Protein 6MJC (pdb70)

B-factor: mean 72.5, std 34.28, range [33.75, 248.33]

Foldseek 3Di:
DDPQVVVVVVVCPDPQKHWDDWDADQFAIKTWIWGADPQAIWIWMWGFGKDVIDTKIKIGTDPVPDDPVRVVSLPVQADPCNNHIDIGHPVCPVVVVVRVHRSSVD/DDDDDPVRVVVVVVCVVPDDDDDDDDDD

Nearest PDB structures (foldseek):
  6mjc-assembly1_A  TM=1.010E+00  e=1.225E-18  Nakaseomyces glabratus
  6mjb-assembly1_B  TM=8.498E-01  e=2.432E-15  Nakaseomyces glabratus
  6mj8-assembly1_B  TM=8.617E-01  e=5.942E-15  Nakaseomyces glabratus
  6dei-assembly1_A  TM=8.729E-01  e=1.581E-12  Saccharomyces cerevisiae S288C
  3n4s-assembly2_D  TM=8.131E-01  e=5.880E-10  Saccharomyces cerevisiae

Secondary structure (DSSP, 8-state):
--HHHHHHHHHTTSTTEEEEEEEE-SSEEEEEEEE--SS--EEEEEEEEE----EEEEEEE--TTS-HHHHHHHHHHS-GGGGS-EEE-GGGHHHHHHHHHHHHH-/--PPPHHHHHHHHHHHHHPEE-------

GO terms:
  GO:0005515 protein binding (F, IPI)

Sequence (134 aa):
AETIEIIKDLFEHLCGVRVHRTYEDDTGLWFDTSQGSKNGIMDYKLGFVKSEVDTEVIYVPLLKQRTAEELQELQKKLPDYLFETLSFPLRSLNQFYIKMSKSLNKSNAPTLGERLDSLHEIKSARRMDHFNDD

Radius of gyration: 14.35 Å; Cα contacts (8 Å, |Δi|>4): 220; chains: 2; bounding box: 41×36×41 Å

Solvent-accessible surface area: 7788 Å² total; per-residue (Å²): 118,58,89,29,66,91,44,27,58,124,5,56,146,64,110,42,13,94,39,117,85,17,4,74,24,150,19,12,6,0,1,38,0,8,3,12,61,110,95,11,70,0,11,0,11,0,0,0,7,43,108,154,111,111,71,41,0,0,0,14,18,37,52,207,100,45,79,78,126,73,47,115,81,4,101,155,29,8,36,125,38,1,37,62,26,0,6,0,12,41,164,0,18,97,54,0,33,69,38,0,34,145,4,2,87,168,92,66,87,42,75,145,35,26,132,121,64,0,106,114,14,54,171,57,25,110,132,30,66,97,5,114,122,158

CATH classification: 3.90.1150.80

Organism: Candida glabrata (strain ATCC 2001 / BCRC 20586 / JCM 3761 / NBRC 0622 / NRRL Y-65 / CBS 138) (NCBI:txid284593)

Structure (mmCIF, N/CA/C/O backbone):
data_6MJC
#
_entry.id   6MJC
#
_cell.length_a   105.057
_cell.length_b   105.057
_cell.length_c   125.121
_cell.angle_alpha   90.00
_cell.angle_beta   90.00
_cell.angle_gamma   120.00
#
_symmetry.space_group_name_H-M   'H 3 2'
#
loop_
_entity.id
_entity.type
_entity.pdbx_description
1 polymer 'Monopolin complex subunit CSM1'
2 polymer 'Kinetochore-associated protein DSN1'
3 water water
#
loop_
_atom_site.group_PDB
_atom_site.id
_atom_site.type_symbol
_atom_site.label_atom_id
_atom_site.label_alt_id
_atom_site.label_comp_id
_atom_site.label_asym_id
_atom_site.label_entity_id
_atom_site.label_seq_id
_atom_site.pdbx_PDB_ins_code
_atom_site.Cartn_x
_atom_site.Cartn_y
_atom_site.Cartn_z
_atom_site.occupancy
_atom_site.B_iso_or_equiv
_atom_site.auth_seq_id
_atom_site.auth_comp_id
_atom_site.auth_asym_id
_atom_site.auth_atom_id
_atom_site.pdbx_PDB_model_num
ATOM 1 N N . ALA A 1 3 ? -34.418 48.011 8.395 1.00 87.14 68 ALA A N 1
ATOM 2 C CA . ALA A 1 3 ? -34.838 49.359 8.777 1.00 121.36 68 ALA A CA 1
ATOM 3 C C . ALA A 1 3 ? -34.164 50.430 7.913 1.00 129.97 68 ALA A C 1
ATOM 4 O O . ALA A 1 3 ? -34.635 50.725 6.812 1.00 113.64 68 ALA A O 1
ATOM 10 N N . GLU A 1 4 ? -33.076 51.021 8.412 1.00 144.53 69 GLU A N 1
ATOM 11 C CA . GLU A 1 4 ? -32.310 51.966 7.611 1.00 123.36 69 GLU A CA 1
ATOM 12 C C . GLU A 1 4 ? -31.664 51.245 6.433 1.00 131.94 69 GLU A C 1
ATOM 13 O O . GLU A 1 4 ? -31.284 50.074 6.525 1.00 156.39 69 GLU A O 1
ATOM 17 N N . THR A 1 5 ? -31.561 51.950 5.306 1.00 80.90 70 THR A N 1
ATOM 18 C CA . THR A 1 5 ? -30.749 51.451 4.200 1.00 79.05 70 THR A CA 1
ATOM 19 C C . THR A 1 5 ? -29.397 50.932 4.698 1.00 77.88 70 THR A C 1
ATOM 20 O O . THR A 1 5 ? -28.907 49.880 4.263 1.00 73.86 70 THR A O 1
ATOM 31 N N . ILE A 1 6 ? -28.775 51.675 5.607 1.00 72.86 71 ILE A N 1
ATOM 32 C CA . ILE A 1 6 ? -27.472 51.286 6.117 1.00 63.53 71 ILE A CA 1
ATOM 33 C C . ILE A 1 6 ? -27.538 49.887 6.716 1.00 69.61 71 ILE A C 1
ATOM 34 O O . ILE A 1 6 ? -26.635 49.064 6.511 1.00 63.51 71 ILE A O 1
ATOM 50 N N . GLU A 1 7 ? -28.562 49.628 7.529 1.00 85.44 72 GLU A N 1
ATOM 51 C CA . GLU A 1 7 ? -28.710 48.314 8.137 1.00 95.28 72 GLU A CA 1
ATOM 52 C C . GLU A 1 7 ? -28.792 47.243 7.059 1.00 80.65 72 GLU A C 1
ATOM 53 O O . GLU A 1 7 ? -28.120 46.210 7.131 1.00 66.23 72 GLU A O 1
ATOM 65 N N . ILE A 1 8 ? -29.598 47.497 6.029 1.00 67.04 73 ILE A N 1
ATOM 66 C CA . ILE A 1 8 ? -29.729 46.560 4.920 1.00 61.04 73 ILE A CA 1
ATOM 67 C C . ILE A 1 8 ? -28.374 46.286 4.279 1.00 60.15 73 ILE A C 1
ATOM 68 O O . ILE A 1 8 ? -28.015 45.131 4.020 1.00 60.01 73 ILE A O 1
ATOM 84 N N . ILE A 1 9 ? -27.596 47.344 4.015 1.00 56.84 74 ILE A N 1
ATOM 85 C CA . ILE A 1 9 ? -26.295 47.165 3.368 1.00 55.29 74 ILE A CA 1
ATOM 86 C C . ILE A 1 9 ? -25.367 46.344 4.248 1.00 64.24 74 ILE A C 1
ATOM 87 O O . ILE A 1 9 ? -24.658 45.453 3.761 1.00 60.87 74 ILE A O 1
ATOM 103 N N . LYS A 1 10 ? -25.303 46.676 5.539 1.00 61.29 75 LYS A N 1
ATOM 104 C CA . LYS A 1 10 ? -24.487 45.913 6.479 1.00 74.46 75 LYS A CA 1
ATOM 105 C C . LYS A 1 10 ? -24.857 44.434 6.456 1.00 79.45 75 LYS A C 1
ATOM 106 O O . LYS A 1 10 ? -23.981 43.563 6.360 1.00 69.64 75 LYS A O 1
ATOM 125 N N . ASP A 1 11 ? -26.152 44.139 6.594 1.00 62.67 76 ASP A N 1
ATOM 126 C CA . ASP A 1 11 ? -26.612 42.750 6.669 1.00 68.39 76 ASP A CA 1
ATOM 127 C C . ASP A 1 11 ? -26.166 41.951 5.451 1.00 64.99 76 ASP A C 1
ATOM 128 O O . ASP A 1 11 ? -25.840 40.763 5.549 1.00 87.79 76 ASP A O 1
ATOM 137 N N . LEU A 1 12 ? -26.218 42.562 4.278 1.00 62.52 77 LEU A N 1
ATOM 138 C CA . LEU A 1 12 ? -25.729 41.873 3.102 1.00 83.23 77 LEU A CA 1
ATOM 139 C C . LEU A 1 12 ? -24.207 41.805 3.108 1.00 89.18 77 LEU A C 1
ATOM 140 O O . LEU A 1 12 ? -23.635 40.780 2.734 1.00 64.62 77 LEU A O 1
ATOM 156 N N . PHE A 1 13 ? -23.528 42.861 3.576 1.00 88.00 78 PHE A N 1
ATOM 157 C CA . PHE A 1 13 ? -22.065 42.852 3.554 1.00 73.47 78 PHE A CA 1
ATOM 158 C C . PHE A 1 13 ? -21.503 41.694 4.377 1.00 53.19 78 PHE A C 1
ATOM 159 O O . PHE A 1 13 ? -20.536 41.032 3.957 1.00 57.03 78 PHE A O 1
ATOM 176 N N . GLU A 1 14 ? -22.154 41.374 5.505 1.00 53.55 79 GLU A N 1
ATOM 177 C CA . GLU A 1 14 ? -21.670 40.333 6.400 1.00 58.00 79 GLU A CA 1
ATOM 178 C C . GLU A 1 14 ? -21.741 38.951 5.791 1.00 65.04 79 GLU A C 1
ATOM 179 O O . GLU A 1 14 ? -21.113 38.032 6.320 1.00 68.56 79 GLU A O 1
ATOM 191 N N . HIS A 1 15 ? -22.539 38.755 4.737 1.00 56.96 80 HIS A N 1
ATOM 192 C CA . HIS A 1 15 ? -22.671 37.446 4.126 1.00 54.18 80 HIS A CA 1
ATOM 193 C C . HIS A 1 15 ? -21.887 37.338 2.821 1.00 55.13 80 HIS A C 1
ATOM 194 O O . HIS A 1 15 ? -22.090 36.377 2.066 1.00 56.94 80 HIS A O 1
ATOM 208 N N . LEU A 1 16 ? -21.048 38.324 2.503 1.00 57.38 81 LEU A N 1
ATOM 209 C CA . LEU A 1 16 ? -20.242 38.259 1.290 1.00 78.31 81 LEU A CA 1
ATOM 210 C C . LEU A 1 16 ? -19.207 37.147 1.395 1.00 69.22 81 LEU A C 1
ATOM 211 O O . LEU A 1 16 ? -18.776 36.782 2.485 1.00 60.20 81 LEU A O 1
ATOM 227 N N . CYS A 1 17 ? -18.816 36.599 0.245 1.00 63.43 82 CYS A N 1
ATOM 228 C CA . CYS A 1 17 ? -17.843 35.511 0.229 1.00 66.25 82 CYS A CA 1
ATOM 229 C C . CYS A 1 17 ? -16.549 36.000 0.861 1.00 57.74 82 CYS A C 1
ATOM 230 O O . CYS A 1 17 ? -16.057 37.080 0.530 1.00 54.29 82 CYS A O 1
ATOM 238 N N . GLY A 1 18 ? -16.022 35.237 1.810 1.00 58.00 83 GLY A N 1
ATOM 239 C CA . GLY A 1 18 ? -14.718 35.568 2.343 1.00 49.79 83 GLY A CA 1
ATOM 240 C C . GLY A 1 18 ? -14.709 36.603 3.438 1.00 53.02 83 GLY A C 1
ATOM 241 O O . GLY A 1 18 ? -13.628 37.027 3.867 1.00 51.95 83 GLY A O 1
ATOM 245 N N . VAL A 1 19 ? -15.877 37.030 3.907 1.00 58.76 84 VAL A N 1
ATOM 246 C CA . VAL A 1 19 ? -16.016 38.117 4.867 1.00 51.76 84 VAL A CA 1
ATOM 247 C C . VAL A 1 19 ? -16.509 37.545 6.190 1.00 51.41 84 VAL A C 1
ATOM 248 O O . VAL A 1 19 ? -17.475 36.783 6.225 1.00 57.77 84 VAL A O 1
ATOM 261 N N . ARG A 1 20 ? -15.847 37.914 7.278 1.00 47.26 85 ARG A N 1
ATOM 262 C CA . ARG A 1 20 ? -16.253 37.430 8.592 1.00 56.13 85 ARG A CA 1
ATOM 263 C C . ARG A 1 20 ? -16.399 38.636 9.501 1.00 54.65 85 ARG A C 1
ATOM 264 O O . ARG A 1 20 ? -15.410 39.312 9.807 1.00 52.74 85 ARG A O 1
ATOM 285 N N . VAL A 1 21 ? -17.616 38.913 9.953 1.00 51.05 86 VAL A N 1
ATOM 286 C CA . VAL A 1 21 ? -17.851 40.099 10.786 1.00 57.57 86 VAL A CA 1
ATOM 287 C C . VAL A 1 21 ? -17.870 39.696 12.248 1.00 59.59 86 VAL A C 1
ATOM 288 O O . VAL A 1 21 ? -18.578 38.776 12.625 1.00 56.64 86 VAL A O 1
ATOM 301 N N . HIS A 1 22 ? -17.136 40.416 13.087 1.00 53.46 87 HIS A N 1
ATOM 302 C CA . HIS A 1 22 ? -16.855 39.943 14.440 1.00 66.66 87 HIS A CA 1
ATOM 303 C C . HIS A 1 22 ? -17.647 40.715 15.489 1.00 79.15 87 HIS A C 1
ATOM 304 O O . HIS A 1 22 ? -18.437 40.139 16.238 1.00 121.12 87 HIS A O 1
ATOM 318 N N . ARG A 1 23 ? -17.400 42.004 15.583 1.00 67.72 88 ARG A N 1
ATOM 319 C CA . ARG A 1 23 ? -18.014 42.902 16.540 1.00 56.41 88 ARG A CA 1
ATOM 320 C C . ARG A 1 23 ? -18.768 43.931 15.720 1.00 66.93 88 ARG A C 1
ATOM 321 O O . ARG A 1 23 ? -18.275 44.369 14.671 1.00 68.86 88 ARG A O 1
ATOM 342 N N . THR A 1 24 ? -19.957 44.300 16.189 1.00 55.59 89 THR A N 1
ATOM 343 C CA . THR A 1 24 ? -20.774 45.331 15.572 1.00 45.41 89 THR A CA 1
ATOM 344 C C . THR A 1 24 ? -21.275 46.293 16.648 1.00 54.13 89 THR A C 1
ATOM 345 O O . THR A 1 24 ? -21.689 45.856 17.721 1.00 56.00 89 THR A O 1
ATOM 356 N N . TYR A 1 25 ? -21.275 47.590 16.353 1.00 48.06 90 TYR A N 1
ATOM 357 C CA . TYR A 1 25 ? -21.923 48.557 17.232 1.00 51.94 90 TYR A CA 1
ATOM 358 C C . TYR A 1 25 ? -22.561 49.673 16.425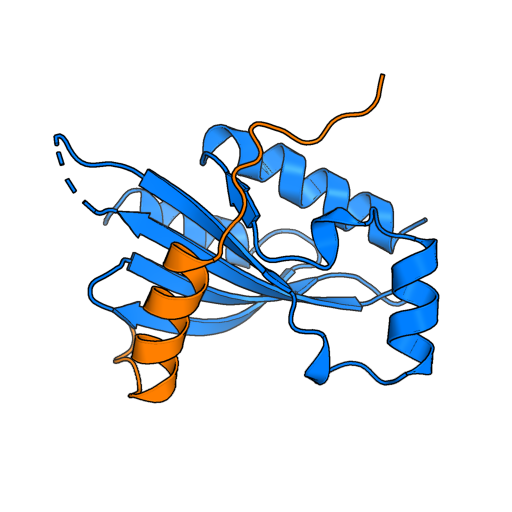 1.00 48.53 90 TYR A C 1
ATOM 359 O O . TYR A 1 25 ? -22.120 49.991 15.319 1.00 50.57 90 TYR A O 1
ATOM 377 N N . GLU A 1 26 ? -23.546 50.323 17.027 1.00 50.38 91 GLU A N 1
ATOM 378 C CA 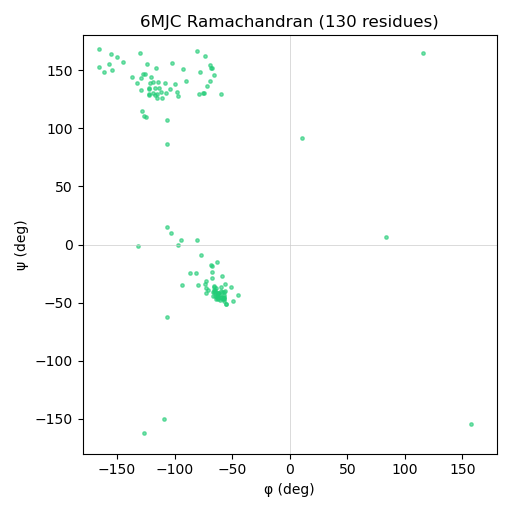. GLU A 1 26 ? -24.125 51.546 16.483 1.00 55.31 91 GLU A CA 1
ATOM 379 C C . GLU A 1 26 ? -23.999 52.661 17.506 1.00 62.05 91 GLU A C 1
ATOM 380 O O . GLU A 1 26 ? -24.403 52.501 18.654 1.00 63.09 91 GLU A O 1
ATOM 392 N N . ASP A 1 27 ? -23.456 53.816 17.090 1.00 63.96 92 ASP A N 1
ATOM 393 C CA . ASP A 1 27 ? -23.346 54.968 17.976 1.00 57.26 92 ASP A CA 1
ATOM 394 C C . ASP A 1 27 ? -23.994 56.146 17.243 1.00 62.00 92 ASP A C 1
ATOM 395 O O . ASP A 1 27 ? -24.782 56.007 16.291 1.00 56.47 92 ASP A O 1
ATOM 404 N 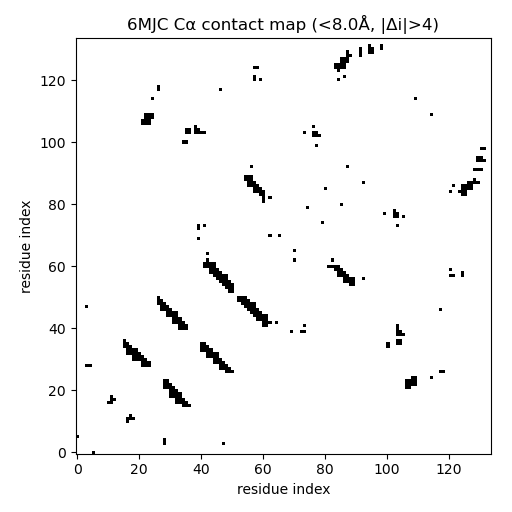N . ASP A 1 28 ? -23.690 57.360 17.696 1.00 70.80 93 ASP A N 1
ATOM 405 C CA . ASP A 1 28 ? -24.309 58.544 17.104 1.00 81.90 93 ASP A CA 1
ATOM 406 C C . ASP A 1 28 ? -23.873 58.738 15.655 1.00 63.73 93 ASP A C 1
ATOM 407 O O . ASP A 1 28 ? -24.672 59.160 14.807 1.00 69.14 93 ASP A O 1
ATOM 416 N N . THR A 1 29 ? -22.620 58.420 15.349 1.00 61.81 94 THR A N 1
ATOM 417 C CA . THR A 1 29 ? -22.086 58.659 14.015 1.00 56.43 94 THR A CA 1
ATOM 418 C C . THR A 1 29 ? -22.651 57.677 12.983 1.00 58.13 94 THR A C 1
ATOM 419 O O . THR A 1 29 ? -22.757 58.021 11.805 1.00 64.80 94 THR A O 1
ATOM 430 N N . GLY A 1 30 ? -22.965 56.447 13.378 1.00 57.81 95 GLY A N 1
ATOM 431 C CA . GLY A 1 30 ? -23.485 55.483 12.423 1.00 59.09 95 GLY A CA 1
ATOM 432 C C . GLY A 1 30 ? -23.264 54.053 12.894 1.00 56.05 95 GLY A C 1
ATOM 433 O O . GLY A 1 30 ? -23.175 53.787 14.085 1.00 55.14 95 GLY A O 1
ATOM 437 N N . LEU A 1 31 ? -23.199 53.149 11.930 1.00 47.13 96 LEU A N 1
ATOM 438 C CA . LEU A 1 31 ? -23.148 51.715 12.167 1.00 41.70 96 LEU A CA 1
ATOM 439 C C . LEU A 1 31 ? -21.777 51.223 11.772 1.00 50.68 96 LEU A C 1
ATOM 440 O O . LEU A 1 31 ? -21.317 51.519 10.664 1.00 45.78 96 LEU A O 1
ATOM 456 N N . TRP A 1 32 ? -21.101 50.535 12.703 1.00 49.99 97 TRP A N 1
ATOM 457 C CA . TRP A 1 32 ? -19.708 50.165 12.564 1.00 42.38 97 TRP A CA 1
ATOM 458 C C . TRP A 1 32 ? -19.544 48.681 12.785 1.00 43.96 97 TRP A C 1
ATOM 459 O O . TRP A 1 32 ? -20.235 48.090 13.617 1.00 49.14 97 TRP A O 1
ATOM 480 N N . PHE A 1 33 ? -18.589 48.071 12.067 1.00 40.87 98 PHE A N 1
ATOM 481 C CA . PHE A 1 33 ? -18.297 46.681 12.388 1.00 40.75 98 PHE A CA 1
ATOM 482 C C . PHE A 1 33 ? -16.886 46.274 12.018 1.00 45.65 98 PHE A C 1
ATOM 483 O O . PHE A 1 33 ? -16.296 46.807 11.083 1.00 46.62 98 PHE A O 1
ATOM 500 N N . ASP A 1 34 ? -16.355 45.324 12.782 1.00 42.07 99 ASP A N 1
ATOM 501 C CA . ASP A 1 34 ? -15.010 44.809 12.564 1.00 42.09 99 ASP A CA 1
ATOM 502 C C . ASP A 1 34 ? -15.134 43.637 11.606 1.00 43.64 99 ASP A C 1
ATOM 503 O O . ASP A 1 34 ? -16.065 42.837 11.723 1.00 49.79 99 ASP A O 1
ATOM 512 N N . THR A 1 35 ? -14.190 43.522 10.681 1.00 47.56 100 THR A N 1
ATOM 513 C CA . THR A 1 35 ? -14.270 42.541 9.611 1.00 49.74 100 THR A CA 1
ATOM 514 C C . THR A 1 35 ? -12.901 41.905 9.445 1.00 48.26 100 THR A C 1
ATOM 515 O O . THR A 1 35 ? -11.868 42.569 9.606 1.00 46.00 100 THR A O 1
ATOM 526 N N . SER A 1 36 ? -12.914 40.625 9.127 1.00 46.82 101 SER A N 1
ATOM 527 C CA . SER A 1 36 ? -11.775 39.869 8.646 1.00 49.25 101 SER A CA 1
ATOM 528 C C . SER A 1 36 ? -12.116 39.405 7.242 1.00 52.71 101 SER A C 1
ATOM 529 O O . SER A 1 36 ? -13.201 38.855 7.011 1.00 56.40 101 SER A O 1
ATOM 537 N N . GLN A 1 37 ? -11.226 39.656 6.301 1.00 57.25 102 GLN A N 1
ATOM 538 C CA . GLN A 1 37 ? -11.451 39.244 4.925 1.00 55.12 102 GLN A CA 1
ATOM 539 C C . GLN A 1 37 ? -10.239 38.486 4.420 1.00 63.66 102 GLN A C 1
ATOM 540 O O . GLN A 1 37 ? -9.104 38.805 4.792 1.00 52.69 102 GLN A O 1
ATOM 554 N N . GLY A 1 38 ? -10.477 37.466 3.605 1.00 67.02 103 GLY A N 1
ATOM 555 C CA . GLY A 1 38 ? -9.409 36.757 2.928 1.00 88.03 103 GLY A CA 1
ATOM 556 C C . GLY A 1 38 ? -9.318 35.310 3.371 1.00 95.24 103 GLY A C 1
ATOM 557 O O . GLY A 1 38 ? -9.879 34.895 4.381 1.00 74.66 103 GLY A O 1
ATOM 561 N N . SER A 1 39 ? -8.579 34.544 2.572 1.00 134.99 104 SER A N 1
ATOM 562 C CA . SER A 1 39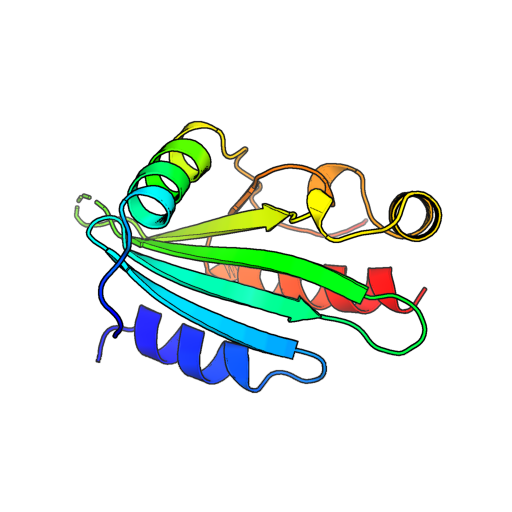 ? -8.511 33.110 2.687 1.00 155.24 104 SER A CA 1
ATOM 563 C C . SER A 1 39 ? -7.134 32.711 3.226 1.00 133.20 104 SER A C 1
ATOM 564 O O . SER A 1 39 ? -6.504 33.492 3.974 1.00 92.24 104 SER A O 1
ATOM 572 N N . LYS A 1 40 ? -6.666 31.525 2.839 1.00 131.98 105 LYS A N 1
ATOM 573 C CA . LYS A 1 40 ? -5.343 31.085 3.243 1.00 127.74 105 LYS A CA 1
ATOM 574 C C . LYS A 1 40 ? -4.279 32.059 2.762 1.00 153.13 105 LYS A C 1
ATOM 575 O O . LYS A 1 40 ? -3.331 32.358 3.496 1.00 171.89 105 LYS A O 1
ATOM 579 N N . ASN A 1 41 ? -4.418 32.567 1.531 1.00 148.20 106 ASN A N 1
ATOM 580 C CA . ASN A 1 41 ? -3.355 33.370 0.926 1.00 130.19 106 ASN A CA 1
ATOM 581 C C . ASN A 1 41 ? -2.982 34.552 1.812 1.00 126.96 106 ASN A C 1
ATOM 582 O O . ASN A 1 41 ? -1.802 34.767 2.116 1.00 126.32 106 ASN A O 1
ATOM 593 N N . GLY A 1 42 ? -3.972 35.330 2.232 1.00 106.60 107 GLY A N 1
ATOM 594 C CA . GLY A 1 42 ? -3.720 36.456 3.111 1.00 89.14 107 GLY A CA 1
ATOM 595 C C . GLY A 1 42 ? -4.990 36.888 3.788 1.00 66.50 107 GLY A C 1
ATOM 596 O O . GLY A 1 42 ? -6.089 36.739 3.242 1.00 70.57 107 GLY A O 1
ATOM 600 N N . ILE A 1 43 ? -4.855 37.392 5.007 1.00 72.81 108 ILE A N 1
ATOM 601 C CA . ILE A 1 43 ? -5.988 37.895 5.766 1.00 71.70 108 ILE A CA 1
ATOM 602 C C . ILE A 1 43 ? -5.727 39.344 6.136 1.00 53.51 108 ILE A C 1
ATOM 603 O O . ILE A 1 43 ? -4.651 39.679 6.652 1.00 56.88 108 ILE A O 1
ATOM 619 N N . MET A 1 44 ? -6.744 40.175 5.955 1.00 50.62 109 MET A N 1
ATOM 620 C CA . MET A 1 44 ? -6.740 41.562 6.368 1.00 45.07 109 MET A CA 1
ATOM 621 C C . MET A 1 44 ? -7.908 41.810 7.310 1.00 48.36 109 MET A C 1
ATOM 622 O O . MET A 1 44 ? -9.043 41.396 7.027 1.00 47.95 109 MET A O 1
ATOM 636 N N . ASP A 1 45 ? -7.606 42.420 8.450 1.00 43.33 110 ASP A N 1
ATOM 637 C CA . ASP A 1 45 ? -8.626 42.877 9.367 1.00 39.51 110 ASP A CA 1
ATOM 638 C C . ASP A 1 45 ? -8.840 44.369 9.170 1.00 41.31 110 ASP A C 1
ATOM 639 O O . ASP A 1 45 ? -7.888 45.152 9.002 1.00 42.00 110 ASP A O 1
ATOM 648 N N . TYR A 1 46 ? -10.099 44.765 9.188 1.00 37.17 111 TYR A N 1
ATOM 649 C CA . TYR A 1 46 ? -10.445 46.177 9.062 1.00 39.81 111 TYR A CA 1
ATOM 650 C C . TYR A 1 46 ? -11.800 46.421 9.697 1.00 39.02 111 TYR A C 1
ATOM 651 O O . TYR A 1 46 ? -12.596 45.502 9.911 1.00 44.20 111 TYR A O 1
ATOM 669 N N . LYS A 1 47 ? -12.072 47.686 9.949 1.00 35.79 112 LYS A N 1
ATOM 670 C CA . LYS A 1 47 ? -13.357 48.150 10.458 1.00 38.25 112 LYS A CA 1
ATOM 671 C C . LYS A 1 47 ? -13.999 49.003 9.378 1.00 41.66 112 LYS A C 1
ATOM 672 O O . LYS A 1 47 ? -13.307 49.791 8.738 1.00 38.38 112 LYS A O 1
ATOM 691 N N . LEU A 1 48 ? -15.295 48.794 9.120 1.00 39.15 113 LEU A N 1
ATOM 692 C CA . LEU A 1 48 ? -16.083 49.654 8.244 1.00 34.89 113 LEU A CA 1
ATOM 693 C C . LEU A 1 48 ? -17.049 50.464 9.093 1.00 39.79 113 LEU A C 1
ATOM 694 O O . LEU A 1 48 ? -17.700 49.932 10.003 1.00 44.86 113 LEU A O 1
ATOM 710 N N . GLY A 1 49 ? -17.192 51.722 8.745 1.00 37.63 114 GLY A N 1
ATOM 711 C CA . GLY A 1 49 ? -18.229 52.555 9.301 1.00 41.39 114 GLY A CA 1
ATOM 712 C C . GLY A 1 49 ? -19.175 53.066 8.241 1.00 48.71 114 GLY A C 1
ATOM 713 O O . GLY A 1 49 ? -18.736 53.578 7.212 1.00 44.51 114 GLY A O 1
ATOM 717 N N . PHE A 1 50 ? -20.463 52.909 8.475 1.00 46.45 115 PHE A N 1
ATOM 718 C CA . PHE A 1 50 ? -21.502 53.462 7.619 1.00 44.87 115 PHE A CA 1
ATOM 719 C C . PHE A 1 50 ? -22.097 54.640 8.386 1.00 51.77 115 PHE A C 1
ATOM 720 O O . PHE A 1 50 ? -22.896 54.451 9.309 1.00 52.32 115 PHE A O 1
ATOM 737 N N . VAL A 1 51 ? -21.786 55.844 7.935 1.00 48.42 116 VAL A N 1
ATOM 738 C CA . VAL A 1 51 ? -21.970 57.058 8.707 1.00 57.39 116 VAL A CA 1
ATOM 739 C C . VAL A 1 51 ? -23.006 57.919 8.019 1.00 66.86 116 VAL A C 1
ATOM 740 O O . VAL A 1 51 ? -22.910 58.184 6.813 1.00 68.73 116 VAL A O 1
ATOM 753 N N . LYS A 1 52 ? -23.996 58.357 8.794 1.00 72.97 117 LYS A N 1
ATOM 754 C CA . LYS A 1 52 ? -24.929 59.402 8.408 1.00 82.40 117 LYS A CA 1
ATOM 755 C C . LYS A 1 52 ? -24.759 60.569 9.371 1.00 90.71 117 LYS A C 1
ATOM 756 O O . LYS A 1 52 ? -24.658 60.371 10.586 1.00 69.34 117 LYS A O 1
ATOM 760 N N . SER A 1 53 ? -24.698 61.776 8.833 1.00 113.57 118 SER A N 1
ATOM 761 C CA . SER A 1 53 ? -24.565 62.957 9.673 1.00 104.98 118 SER A CA 1
ATOM 762 C C . SER A 1 53 ? -25.581 64.011 9.259 1.00 114.90 118 SER A C 1
ATOM 763 O O . SER A 1 53 ? -26.469 64.358 10.032 1.00 107.40 118 SER A O 1
ATOM 767 N N . GLU A 1 60 ? -31.557 67.010 4.813 1.00 84.89 125 GLU A N 1
ATOM 768 C CA . GLU A 1 60 ? -30.189 67.112 4.315 1.00 94.65 125 GLU A CA 1
ATOM 769 C C . GLU A 1 60 ? -29.234 66.271 5.160 1.00 105.50 125 GLU A C 1
ATOM 770 O O . GLU A 1 60 ? -28.691 66.747 6.149 1.00 91.97 125 GLU A O 1
ATOM 773 N N . VAL A 1 61 ? -29.037 65.018 4.746 1.00 140.55 126 VAL A N 1
ATOM 774 C CA . VAL A 1 61 ? -28.217 64.048 5.465 1.00 139.58 126 VAL A CA 1
ATOM 775 C C . VAL A 1 61 ? -27.174 63.490 4.508 1.00 136.09 126 VAL A C 1
ATOM 776 O O . VAL A 1 61 ? -27.428 63.322 3.310 1.00 141.45 126 VAL A O 1
ATOM 789 N N . ASP A 1 62 ? -25.997 63.183 5.045 1.00 119.21 127 ASP A N 1
ATOM 790 C CA . ASP A 1 62 ? -24.904 62.645 4.248 1.00 113.11 127 ASP A CA 1
ATOM 791 C C . ASP A 1 62 ? -24.566 61.223 4.660 1.00 101.28 127 ASP A C 1
ATOM 792 O O . ASP A 1 62 ? -24.516 60.917 5.861 1.00 71.73 127 ASP A O 1
ATOM 801 N N . THR A 1 63 ? -24.281 60.377 3.659 1.00 121.93 128 THR A N 1
ATOM 802 C CA . THR A 1 63 ? -23.865 58.995 3.887 1.00 116.13 128 THR A CA 1
ATOM 803 C C . THR A 1 63 ? -22.504 58.702 3.260 1.00 103.99 128 THR A C 1
ATOM 804 O O . THR A 1 63 ? -22.277 58.998 2.082 1.00 108.77 128 THR A O 1
ATOM 815 N N . GLU A 1 64 ? -21.632 58.050 4.024 1.00 67.79 129 GLU A N 1
ATOM 816 C CA . GLU A 1 64 ? -20.308 57.684 3.540 1.00 48.23 129 GLU A CA 1
ATOM 817 C C . GLU A 1 64 ? -19.842 56.404 4.224 1.00 43.94 129 GLU A C 1
ATOM 818 O O . GLU A 1 64 ? -20.346 56.020 5.286 1.00 49.03 129 GLU A O 1
ATOM 830 N N . VAL A 1 65 ? -18.859 55.749 3.615 1.00 42.45 130 VAL A N 1
ATOM 831 C CA . VAL A 1 65 ? -18.200 54.612 4.243 1.00 38.69 130 VAL A CA 1
ATOM 832 C C . VAL A 1 65 ? -16.827 55.028 4.762 1.00 39.75 130 VAL A C 1
ATOM 833 O O . VAL A 1 65 ? -16.034 55.671 4.060 1.00 40.79 130 VAL A O 1
ATOM 846 N N . ILE A 1 66 ? -16.533 54.632 5.988 1.00 39.17 131 ILE A N 1
ATOM 847 C CA . ILE A 1 66 ? -15.209 54.821 6.592 1.00 38.69 131 ILE A CA 1
ATOM 848 C C . ILE A 1 66 ? -14.533 53.448 6.658 1.00 38.31 131 ILE A C 1
ATOM 849 O O . ILE A 1 66 ? -15.077 52.515 7.246 1.00 41.29 131 ILE A O 1
ATOM 865 N N . TYR A 1 67 ? -13.285 53.368 6.187 1.00 37.18 132 TYR A N 1
ATOM 866 C CA . TYR A 1 67 ? -12.487 52.144 6.206 1.00 33.75 132 TYR A CA 1
ATOM 867 C C . TYR A 1 67 ? -11.299 52.366 7.115 1.00 34.67 132 TYR A C 1
ATOM 868 O O . TYR A 1 67 ? -10.568 53.331 6.938 1.00 33.94 132 TYR A O 1
ATOM 886 N N . VAL A 1 68 ? -11.113 51.484 8.087 1.00 34.44 133 VAL A N 1
ATOM 887 C CA . VAL A 1 68 ? -10.025 51.615 9.062 1.00 36.58 133 VAL A CA 1
ATOM 888 C C . VAL A 1 68 ? -9.192 50.338 9.044 1.00 37.14 133 VAL A C 1
ATOM 889 O O . VAL A 1 68 ? -9.667 49.270 9.462 1.00 34.76 133 VAL A O 1
ATOM 902 N N . PRO A 1 69 ? -7.962 50.353 8.545 1.00 35.18 134 PRO A N 1
ATOM 903 C CA . PRO A 1 69 ? -7.166 49.122 8.583 1.00 35.69 134 PRO A CA 1
ATOM 904 C C . PRO A 1 69 ? -6.716 48.797 10.007 1.00 35.03 134 PRO A C 1
ATOM 905 O O . PRO A 1 69 ? -6.290 49.677 10.743 1.00 36.72 134 PRO A O 1
ATOM 916 N N . LEU A 1 70 ? -6.814 47.531 10.392 1.00 34.46 135 LEU A N 1
ATOM 917 C CA . LEU A 1 70 ? -6.423 47.092 11.733 1.00 39.17 135 LEU A CA 1
ATOM 918 C C . LEU A 1 70 ? -5.106 46.324 11.625 1.00 37.10 135 LEU A C 1
ATOM 919 O O . LEU A 1 70 ? -5.063 45.103 11.458 1.00 41.65 135 LEU A O 1
ATOM 935 N N . LEU A 1 71 ? -4.017 47.072 11.677 1.00 37.78 136 LEU A N 1
ATOM 936 C CA . LEU A 1 71 ? -2.706 46.496 11.471 1.00 41.37 136 LEU A CA 1
ATOM 937 C C . LEU A 1 71 ? -2.116 45.938 12.756 1.00 41.34 136 LEU A C 1
ATOM 938 O O . LEU A 1 71 ? -1.288 45.044 12.706 1.00 40.87 136 LEU A O 1
ATOM 954 N N . LYS A 1 72 ? -2.541 46.428 13.923 1.00 41.26 137 LYS A N 1
ATOM 955 C CA . LYS A 1 72 ? -2.005 45.943 15.184 1.00 45.59 137 LYS A CA 1
ATOM 956 C C . LYS A 1 72 ? -2.217 44.453 15.358 1.00 41.89 137 LYS A C 1
ATOM 957 O O . LYS A 1 72 ? -1.418 43.783 16.037 1.00 43.93 137 LYS A O 1
ATOM 976 N N . GLN A 1 73 ? -3.264 43.924 14.715 1.00 45.14 138 GLN A N 1
ATOM 977 C CA . GLN A 1 73 ? -3.638 42.522 14.830 1.00 47.40 138 GLN A CA 1
ATOM 978 C C . GLN A 1 73 ? -2.753 41.600 14.014 1.00 47.88 138 GLN A C 1
ATOM 979 O O . GLN A 1 73 ? -2.897 40.383 14.134 1.00 48.49 138 GLN A O 1
ATOM 993 N N . ARG A 1 74 ? -1.896 42.138 13.170 1.00 47.35 139 ARG A N 1
ATOM 994 C CA . ARG A 1 74 ? -0.998 41.358 12.329 1.00 44.64 139 ARG A CA 1
ATOM 995 C C . ARG A 1 74 ? 0.343 41.160 13.01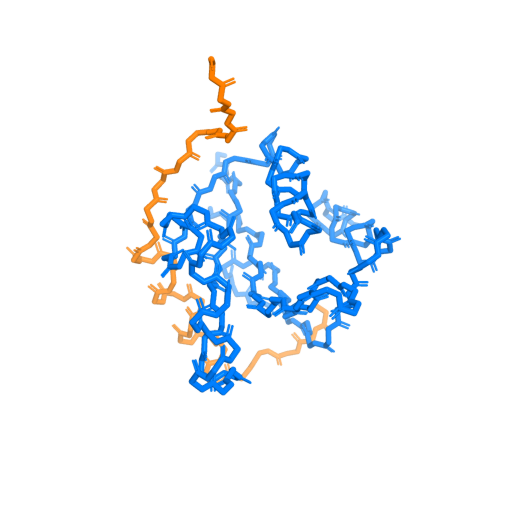2 1.00 45.90 139 ARG A C 1
ATOM 996 O O . ARG A 1 74 ? 0.782 41.996 13.808 1.00 47.26 139 ARG A O 1
ATOM 1017 N N . THR A 1 75 ? 0.995 40.045 12.694 1.00 46.81 140 THR A N 1
ATOM 1018 C CA . THR A 1 75 ? 2.415 39.906 12.964 1.00 49.30 140 THR A CA 1
ATOM 1019 C C . THR A 1 75 ? 3.205 40.763 11.967 1.00 53.60 140 THR A C 1
ATOM 1020 O O . THR A 1 75 ? 2.714 41.144 10.903 1.00 47.83 140 THR A O 1
ATOM 1031 N N . ALA A 1 76 ? 4.457 41.036 12.303 1.00 49.52 141 ALA A N 1
ATOM 1032 C CA . ALA A 1 76 ? 5.337 41.747 11.377 1.00 57.16 141 ALA A CA 1
ATOM 1033 C C . ALA A 1 76 ? 5.457 41.031 10.033 1.00 56.85 141 ALA A C 1
ATOM 1034 O O . ALA A 1 76 ? 5.435 41.671 8.976 1.00 55.52 141 ALA A O 1
ATOM 1041 N N . GLU A 1 77 ? 5.606 39.709 10.044 1.00 54.41 142 GLU A N 1
ATOM 1042 C CA . GLU A 1 77 ? 5.735 38.990 8.779 1.00 59.26 142 GLU A CA 1
ATOM 1043 C C . GLU A 1 77 ? 4.453 39.075 7.962 1.00 51.10 142 GLU A C 1
ATOM 1044 O O . GLU A 1 77 ? 4.494 39.187 6.730 1.00 52.99 142 GLU A O 1
ATOM 1056 N N . GLU A 1 78 ? 3.295 38.992 8.620 1.00 48.31 143 GLU A N 1
ATOM 1057 C CA . GLU A 1 78 ? 2.049 39.103 7.878 1.00 47.52 143 GLU A CA 1
ATOM 1058 C C . GLU A 1 78 ? 1.913 40.496 7.271 1.00 50.36 143 GLU A C 1
ATOM 1059 O O . GLU A 1 78 ? 1.436 40.655 6.140 1.00 46.95 143 GLU A O 1
ATOM 1071 N N . LEU A 1 79 ? 2.283 41.524 8.023 1.00 46.47 144 LEU A N 1
ATOM 1072 C CA . LEU A 1 79 ? 2.195 42.872 7.484 1.00 42.80 144 LEU A CA 1
ATOM 1073 C C . LEU A 1 79 ? 3.111 43.037 6.273 1.00 46.32 144 LEU A C 1
ATOM 1074 O O . LEU A 1 79 ? 2.730 43.671 5.277 1.00 48.59 144 LEU A O 1
ATOM 1090 N N . GLN A 1 80 ? 4.326 42.492 6.346 1.00 49.18 145 GLN A N 1
ATOM 1091 C CA . GLN A 1 80 ? 5.232 42.558 5.203 1.00 55.99 145 GLN A CA 1
ATOM 1092 C C . GLN A 1 80 ? 4.606 41.929 3.965 1.00 53.73 145 GLN A C 1
ATOM 1093 O O . GLN A 1 80 ? 4.682 42.503 2.873 1.00 55.58 145 GLN A O 1
ATOM 1107 N N . GLU A 1 81 ? 3.982 40.751 4.111 1.00 53.65 146 GLU A N 1
ATOM 1108 C CA . GLU A 1 81 ? 3.346 40.088 2.969 1.00 57.14 146 GLU A CA 1
ATOM 1109 C C . GLU A 1 81 ? 2.210 40.935 2.438 1.00 52.71 146 GLU A C 1
ATOM 1110 O O . GLU A 1 81 ? 2.063 41.107 1.226 1.00 50.46 146 GLU A O 1
ATOM 1122 N N . LEU A 1 82 ? 1.394 41.483 3.328 1.00 45.51 147 LEU A N 1
ATOM 1123 C CA . LEU A 1 82 ? 0.268 42.279 2.864 1.00 45.98 147 LEU A CA 1
ATOM 1124 C C . LEU A 1 82 ? 0.747 43.524 2.119 1.00 51.00 147 LEU A C 1
ATOM 1125 O O . LEU A 1 82 ? 0.120 43.945 1.144 1.00 49.03 147 LEU A O 1
ATOM 1141 N N . GLN A 1 83 ? 1.843 44.140 2.573 1.00 44.53 148 GLN A N 1
ATOM 1142 C CA . GLN A 1 83 ? 2.316 45.371 1.953 1.00 48.29 148 GLN A CA 1
ATOM 1143 C C . GLN A 1 83 ? 2.823 45.145 0.541 1.00 52.84 148 GLN A C 1
ATOM 1144 O O . GLN A 1 83 ? 2.834 46.095 -0.250 1.00 54.23 148 GLN A O 1
ATOM 1158 N N . LYS A 1 84 ? 3.230 43.916 0.209 1.00 53.41 149 LYS A N 1
ATOM 1159 C CA . LYS A 1 84 ? 3.592 43.609 -1.169 1.00 55.04 149 LYS A CA 1
ATOM 1160 C C . LYS A 1 84 ? 2.357 43.513 -2.039 1.00 58.27 149 LYS A C 1
ATOM 1161 O O . LYS A 1 84 ? 2.389 43.873 -3.219 1.00 68.03 149 LYS A O 1
ATOM 1180 N N . LYS A 1 85 ? 1.257 43.030 -1.471 1.00 53.45 150 LYS A N 1
ATOM 1181 C CA . LYS A 1 85 ? 0.117 42.617 -2.277 1.00 51.17 150 LYS A CA 1
ATOM 1182 C C . LYS A 1 85 ? -0.887 43.741 -2.421 1.00 52.31 150 LYS A C 1
ATOM 1183 O O . LYS A 1 85 ? -1.520 43.871 -3.474 1.00 58.79 150 LYS A O 1
ATOM 1202 N N . LEU A 1 86 ? -1.053 44.589 -1.330 1.00 49.05 151 LEU A N 1
ATOM 1203 C CA . LEU A 1 86 ? -2.117 45.566 -1.421 1.00 53.10 151 LEU A CA 1
ATOM 1204 C C . LEU A 1 86 ? -1.578 46.957 -1.751 1.00 44.11 151 LEU A C 1
ATOM 1205 O O . LEU A 1 86 ? -0.441 47.297 -1.409 1.00 48.78 151 LEU A O 1
ATOM 1221 N N . PRO A 1 87 ? -2.431 47.804 -2.325 1.00 47.31 152 PRO A N 1
ATOM 1222 C CA . PRO A 1 87 ? -2.021 49.177 -2.605 1.00 43.35 152 PRO A CA 1
ATOM 1223 C C . PRO A 1 87 ? -1.822 49.976 -1.321 1.00 45.09 152 PRO A C 1
ATOM 1224 O O . PRO A 1 87 ? -2.410 49.690 -0.278 1.00 43.07 152 PRO A O 1
ATOM 1235 N N . ASP A 1 88 ? -0.929 50.965 -1.404 1.00 40.59 153 ASP A N 1
ATOM 1236 C CA . ASP A 1 88 ? -0.594 51.780 -0.219 1.00 46.40 153 ASP A CA 1
ATOM 1237 C C . ASP A 1 88 ? -1.835 52.326 0.484 1.00 48.44 153 ASP A C 1
ATOM 1238 O O . ASP A 1 88 ? -1.871 52.457 1.722 1.00 41.21 153 ASP A O 1
ATOM 1247 N N . TYR A 1 89 ? -2.861 52.695 -0.283 1.00 43.56 154 TYR A N 1
ATOM 1248 C CA . TYR A 1 89 ? -3.993 53.354 0.372 1.00 38.57 154 TYR A CA 1
ATOM 1249 C C . TYR A 1 89 ? -4.785 52.440 1.279 1.00 40.12 154 TYR A C 1
ATOM 1250 O O . TYR A 1 89 ? -5.519 52.941 2.158 1.00 41.05 154 TYR A O 1
ATOM 1268 N N . LEU A 1 90 ? -4.636 51.129 1.127 1.00 39.97 155 LEU A N 1
ATOM 1269 C CA . LEU A 1 90 ? -5.337 50.240 2.031 1.00 36.24 155 LEU A CA 1
ATOM 1270 C C . LEU A 1 90 ? -4.641 50.082 3.383 1.00 37.29 155 LEU A C 1
ATOM 1271 O O . LEU A 1 90 ? -5.114 49.302 4.208 1.00 41.45 155 LEU A O 1
ATOM 1287 N N . PHE A 1 91 ? -3.559 50.792 3.632 1.00 38.66 156 PHE A N 1
ATOM 1288 C CA . PHE A 1 91 ? -2.916 50.868 4.943 1.00 38.21 156 PHE A CA 1
ATOM 1289 C C . PHE A 1 91 ? -3.179 52.233 5.591 1.00 39.29 156 PHE A C 1
ATOM 1290 O O . PHE A 1 91 ? -2.510 52.615 6.565 1.00 40.99 156 PHE A O 1
ATOM 1307 N N . GLU A 1 92 ? -4.148 52.982 5.078 1.00 35.65 157 GLU A N 1
ATOM 1308 C CA . GLU A 1 92 ? -4.585 54.190 5.762 1.00 38.43 157 GLU A CA 1
ATOM 1309 C C . GLU A 1 92 ? -6.092 54.253 5.928 1.00 38.87 157 GLU A C 1
ATOM 1310 O O . GLU A 1 92 ? -6.863 53.546 5.260 1.00 37.05 157 GLU A O 1
ATOM 1322 N N . THR A 1 93 ? -6.529 55.147 6.805 1.00 34.89 158 THR A N 1
ATOM 1323 C CA . THR A 1 93 ? -7.978 55.316 6.993 1.00 34.34 158 THR A CA 1
ATOM 1324 C C . THR A 1 93 ? -8.561 56.080 5.821 1.00 36.66 158 THR A C 1
ATOM 1325 O O . THR A 1 93 ? -8.031 57.112 5.447 1.00 37.94 158 THR A O 1
ATOM 1336 N N . LEU A 1 94 ? -9.635 55.567 5.240 1.00 36.49 159 LEU A N 1
ATOM 1337 C CA . LEU A 1 94 ? -10.236 56.103 4.038 1.00 37.19 159 LEU A CA 1
ATOM 1338 C C . LEU A 1 94 ? -11.711 56.430 4.267 1.00 38.06 159 LEU A C 1
ATOM 1339 O O . LEU A 1 94 ? -12.399 55.780 5.047 1.00 39.36 159 LEU A O 1
ATOM 1355 N N . SER A 1 95 ? -12.237 57.365 3.478 1.00 37.15 160 SER A N 1
ATOM 1356 C CA . SER A 1 95 ? -13.661 57.611 3.305 1.00 41.01 160 SER A CA 1
ATOM 1357 C C . SER A 1 95 ? -13.986 57.409 1.825 1.00 46.20 160 SER A C 1
ATOM 1358 O O . SER A 1 95 ? -13.164 57.738 0.942 1.00 41.71 160 SER A O 1
ATOM 1366 N N . PHE A 1 96 ? -15.168 56.858 1.536 1.00 42.08 161 PHE A N 1
ATOM 1367 C CA . PHE A 1 96 ? -15.593 56.744 0.149 1.00 40.25 161 PHE A CA 1
ATOM 1368 C C . PHE A 1 96 ? -17.113 56.632 0.104 1.00 45.33 161 PHE A C 1
ATOM 1369 O O . PHE A 1 96 ? -17.752 56.269 1.105 1.00 43.64 161 PHE A O 1
ATOM 1386 N N . PRO A 1 97 ? -17.724 57.019 -1.007 1.00 44.66 162 PRO A N 1
ATOM 1387 C CA . PRO A 1 97 ? -19.184 56.918 -1.126 1.00 48.32 162 PRO A CA 1
ATOM 1388 C C . PRO A 1 97 ? -19.648 55.471 -1.213 1.00 50.50 162 PRO A C 1
ATOM 1389 O O . PRO A 1 97 ? -18.892 54.553 -1.558 1.00 47.10 162 PRO A O 1
ATOM 1400 N N . LEU A 1 98 ? -20.886 55.263 -0.794 1.00 45.42 163 LEU A N 1
ATOM 1401 C CA . LEU A 1 98 ? -21.457 53.929 -0.786 1.00 53.78 163 LEU A CA 1
ATOM 1402 C C . LEU A 1 98 ? -21.392 53.303 -2.169 1.00 48.36 163 LEU A C 1
ATOM 1403 O O . LEU A 1 98 ? -21.228 52.087 -2.308 1.00 48.91 163 LEU A O 1
ATOM 1419 N N . ARG A 1 99 ? -21.537 54.118 -3.216 1.00 49.27 164 ARG A N 1
ATOM 1420 C CA . ARG A 1 99 ? -21.501 53.557 -4.557 1.00 49.18 164 ARG A CA 1
ATOM 1421 C C . ARG A 1 99 ? -20.168 52.915 -4.925 1.00 49.90 164 ARG A C 1
ATOM 1422 O O . ARG A 1 99 ? -20.091 52.250 -5.969 1.00 56.98 164 ARG A O 1
ATOM 1443 N N . SER A 1 100 ? -19.109 53.185 -4.175 1.00 45.20 165 SER A N 1
ATOM 1444 C CA . SER A 1 100 ? -17.800 52.539 -4.348 1.00 44.29 165 SER A CA 1
ATOM 1445 C C . SER A 1 100 ? -17.567 51.330 -3.459 1.00 47.45 165 SER A C 1
ATOM 1446 O O . SER A 1 100 ? -16.460 50.773 -3.467 1.00 45.58 165 SER A O 1
ATOM 1454 N N . LEU A 1 101 ? -18.552 50.910 -2.670 1.00 48.50 166 LEU A N 1
ATOM 1455 C CA . LEU A 1 101 ? -18.298 49.800 -1.760 1.00 45.91 166 LEU A CA 1
ATOM 1456 C C . LEU A 1 101 ? -18.005 48.512 -2.529 1.00 42.26 166 LEU A C 1
ATOM 1457 O O . LEU A 1 101 ? -17.121 47.731 -2.133 1.00 44.85 166 LEU A O 1
ATOM 1473 N N . ASN A 1 102 ? -18.704 48.291 -3.616 1.00 44.41 167 ASN A N 1
ATOM 1474 C CA . ASN A 1 102 ? -18.438 47.124 -4.457 1.00 48.87 167 ASN A CA 1
ATOM 1475 C C . ASN A 1 102 ? -17.006 47.157 -4.998 1.00 50.32 167 ASN A C 1
ATOM 1476 O O . ASN A 1 102 ? -16.274 46.162 -4.914 1.00 51.16 167 ASN A O 1
ATOM 1487 N N . GLN A 1 103 ? -16.577 48.307 -5.544 1.00 48.06 168 GLN A N 1
ATOM 1488 C CA . GLN A 1 103 ? -15.200 48.422 -6.022 1.00 59.22 168 GLN A CA 1
ATOM 1489 C C . GLN A 1 103 ? -14.208 48.121 -4.899 1.00 51.86 168 GLN A C 1
ATOM 1490 O O . GLN A 1 103 ? -13.172 47.488 -5.123 1.00 43.83 168 GLN A O 1
ATOM 1504 N N . PHE A 1 104 ? -14.491 48.609 -3.693 1.00 40.00 169 PHE A N 1
ATOM 1505 C CA . PHE A 1 104 ? -13.612 48.384 -2.549 1.00 42.74 169 PHE A CA 1
ATOM 1506 C C . PHE A 1 104 ? -13.503 46.900 -2.232 1.00 44.33 169 PHE A C 1
ATOM 1507 O O . PHE A 1 104 ? -12.406 46.363 -2.086 1.00 42.57 169 PHE A O 1
ATOM 1524 N N . TYR A 1 105 ? -14.646 46.203 -2.190 1.00 45.26 170 TYR A N 1
ATOM 1525 C CA . TYR A 1 105 ? -14.637 44.790 -1.835 1.00 50.83 170 TYR A CA 1
ATOM 1526 C C . TYR A 1 105 ? -13.900 43.976 -2.891 1.00 51.11 170 TYR A C 1
ATOM 1527 O O . TYR A 1 105 ? -13.131 43.071 -2.566 1.00 45.76 170 TYR A O 1
ATOM 1545 N N . ILE A 1 106 ? -14.107 44.298 -4.161 1.00 49.80 171 ILE A N 1
ATOM 1546 C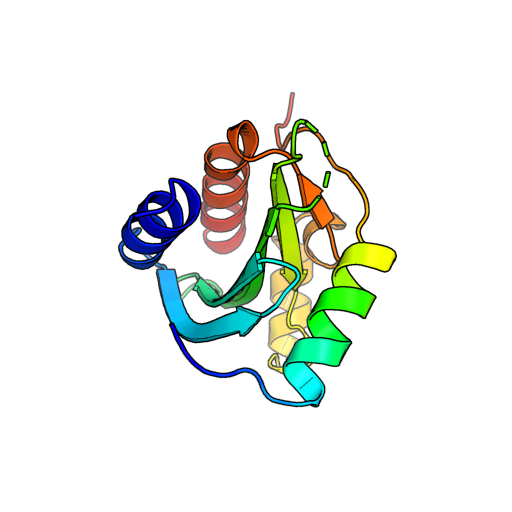 CA . ILE A 1 106 ? -13.418 43.593 -5.237 1.00 52.75 171 ILE A CA 1
ATOM 1547 C C . ILE A 1 106 ? -11.915 43.824 -5.168 1.00 55.30 171 ILE A C 1
ATOM 1548 O O . ILE A 1 106 ? -11.130 42.885 -5.330 1.00 53.75 171 ILE A O 1
ATOM 1564 N N . LYS A 1 107 ? -11.493 45.080 -4.999 1.00 45.60 172 LYS A N 1
ATOM 1565 C CA . LYS A 1 107 ? -10.066 45.410 -4.880 1.00 47.04 172 LYS A CA 1
ATOM 1566 C C . LYS A 1 107 ? -9.429 44.663 -3.720 1.00 48.10 172 LYS A C 1
ATOM 1567 O O . LYS A 1 107 ? -8.349 44.058 -3.854 1.00 47.39 172 LYS A O 1
ATOM 1586 N N . MET A 1 108 ? -10.093 44.673 -2.566 1.00 47.01 173 MET A N 1
ATOM 1587 C CA . MET A 1 108 ? -9.535 43.969 -1.409 1.00 40.09 173 MET A CA 1
ATOM 1588 C C . MET A 1 108 ? -9.445 42.477 -1.685 1.00 48.45 173 MET A C 1
ATOM 1589 O O . MET A 1 108 ? -8.430 41.839 -1.384 1.00 49.18 173 MET A O 1
ATOM 1603 N N . SER A 1 109 ? -10.493 41.899 -2.275 1.00 46.47 174 SER A N 1
ATOM 1604 C CA . SER A 1 109 ? -10.520 40.467 -2.468 1.00 45.17 174 SER A CA 1
ATOM 1605 C C . SER A 1 109 ? -9.450 40.049 -3.464 1.00 53.38 174 SER A C 1
ATOM 1606 O O . SER A 1 109 ? -8.735 39.067 -3.244 1.00 57.35 174 SER A O 1
ATOM 1614 N N . LYS A 1 110 ? -9.278 40.819 -4.531 1.00 53.96 175 LYS A N 1
ATOM 1615 C CA . LYS A 1 110 ? -8.288 40.455 -5.530 1.00 56.25 175 LYS A CA 1
ATOM 1616 C C . LYS A 1 110 ? -6.880 40.658 -4.997 1.00 57.98 175 LYS A C 1
ATOM 1617 O O . LYS A 1 110 ? -5.983 39.863 -5.292 1.00 57.50 175 LYS A O 1
ATOM 1636 N N . SER A 1 111 ? -6.664 41.736 -4.245 1.00 51.80 176 SER A N 1
ATOM 1637 C CA . SER A 1 111 ? -5.339 42.016 -3.708 1.00 53.42 176 SER A CA 1
ATOM 1638 C C . SER A 1 111 ? -4.901 40.902 -2.774 1.00 57.07 176 SER A C 1
ATOM 1639 O O . SER A 1 111 ? -3.750 40.453 -2.833 1.00 57.30 176 SER A O 1
ATOM 1647 N N . LEU A 1 112 ? -5.815 40.410 -1.931 1.00 48.79 177 LEU A N 1
ATOM 1648 C CA . LEU A 1 112 ? -5.436 39.346 -1.001 1.00 51.90 177 LEU A CA 1
ATOM 1649 C C . LEU A 1 112 ? -5.132 38.042 -1.714 1.00 53.84 177 LEU A C 1
ATOM 1650 O O . LEU A 1 112 ? -4.342 37.252 -1.194 1.00 61.26 177 LEU A O 1
ATOM 1666 N N . ASN A 1 113 ? -5.746 37.785 -2.881 1.00 57.79 178 ASN A N 1
ATOM 1667 C CA . ASN A 1 113 ? -5.546 36.521 -3.597 1.00 71.53 178 ASN A CA 1
ATOM 1668 C C . ASN A 1 113 ? -4.265 36.504 -4.420 1.00 90.88 178 ASN A C 1
ATOM 1669 O O . ASN A 1 113 ? -3.734 35.424 -4.700 1.00 133.91 178 ASN A O 1
ATOM 1680 N N . LYS A 1 114 ? -3.767 37.673 -4.809 1.00 87.79 179 LYS A N 1
ATOM 1681 C CA . LYS A 1 114 ? -2.623 37.782 -5.706 1.00 93.58 179 LYS A CA 1
ATOM 1682 C C . LYS A 1 114 ? -1.597 36.659 -5.597 1.00 96.98 179 LYS A C 1
ATOM 1683 O O . LYS A 1 114 ? -0.733 36.685 -4.724 1.00 104.85 179 LYS A O 1
ATOM 1702 N N . SER B 2 1 ? -27.838 48.545 17.171 1.00 94.45 40 SER B N 1
ATOM 1703 C CA . SER B 2 1 ? -27.710 47.103 17.370 1.00 138.44 40 SER B CA 1
ATOM 1704 C C . SER B 2 1 ? -27.140 46.792 18.759 1.00 158.38 40 SER B C 1
ATOM 1705 O O . SER B 2 1 ? -27.840 46.279 19.628 1.00 137.93 40 SER B O 1
ATOM 1712 N N . ASN B 2 2 ? -25.860 47.096 18.953 1.00 182.32 41 ASN B N 1
ATOM 1713 C CA . ASN B 2 2 ? -25.189 46.920 20.232 1.00 145.02 41 ASN B CA 1
ATOM 1714 C C . ASN B 2 2 ? -24.768 48.284 20.758 1.00 97.63 41 ASN B C 1
ATOM 1715 O O . ASN B 2 2 ? -24.499 49.204 19.975 1.00 68.74 41 ASN B O 1
ATOM 1726 N N . ALA B 2 3 ? -24.683 48.390 22.094 1.00 93.69 42 ALA B N 1
ATOM 1727 C CA . ALA B 2 3 ? -24.328 49.641 22.760 1.00 78.77 42 ALA B CA 1
ATOM 1728 C C . ALA B 2 3 ? -22.825 49.864 22.697 1.00 77.49 42 ALA B C 1
ATOM 1729 O O . ALA B 2 3 ? -22.061 48.980 23.097 1.00 79.97 42 ALA B O 1
ATOM 1736 N N . PRO B 2 4 ? -22.369 51.038 22.264 1.00 69.78 43 PRO B N 1
ATOM 1737 C CA . PRO B 2 4 ? -20.932 51.256 22.096 1.00 65.04 43 PRO B CA 1
ATOM 1738 C C . PRO B 2 4 ? -20.192 51.522 23.401 1.00 51.41 43 PRO B C 1
ATOM 1739 O O . PRO B 2 4 ? -20.703 52.105 24.354 1.00 54.31 43 PRO B O 1
ATOM 1750 N N . THR B 2 5 ? -18.949 51.093 23.417 1.00 49.10 44 THR B N 1
ATOM 1751 C CA . THR B 2 5 ? -18.064 51.411 24.526 1.00 49.02 44 THR B CA 1
ATOM 1752 C C . THR B 2 5 ? -17.499 52.820 24.370 1.00 50.82 44 THR B C 1
ATOM 1753 O O . THR B 2 5 ? -17.565 53.424 23.295 1.00 46.81 44 THR B O 1
ATOM 1764 N N . LEU B 2 6 ? -16.895 53.331 25.452 1.00 47.92 45 LEU B N 1
ATOM 1765 C CA . LEU B 2 6 ? -16.087 54.542 25.344 1.00 44.57 45 LEU B CA 1
ATOM 1766 C C . LEU B 2 6 ? -15.072 54.472 24.206 1.00 44.33 45 LEU B C 1
ATOM 1767 O O . LEU B 2 6 ? -14.918 55.429 23.441 1.00 44.75 45 LEU B O 1
ATOM 1783 N N . GLY B 2 7 ? -14.300 53.384 24.110 1.00 38.79 46 GLY B N 1
ATOM 1784 C CA . GLY B 2 7 ? -13.279 53.296 23.088 1.00 38.13 46 GLY B CA 1
ATOM 1785 C C . GLY B 2 7 ? -13.850 53.327 21.689 1.00 44.10 46 GLY B C 1
ATOM 1786 O O . GLY B 2 7 ? -13.265 53.924 20.772 1.00 38.87 46 GLY B O 1
ATOM 1790 N N . GLU B 2 8 ? -14.950 52.622 21.491 1.00 42.54 47 GLU B N 1
ATOM 1791 C CA . GLU B 2 8 ? -15.639 52.594 20.204 1.00 43.31 47 GLU B CA 1
ATOM 1792 C C . GLU B 2 8 ? -16.137 53.966 19.820 1.00 39.40 47 GLU B C 1
ATOM 1793 O O . GLU B 2 8 ? -15.950 54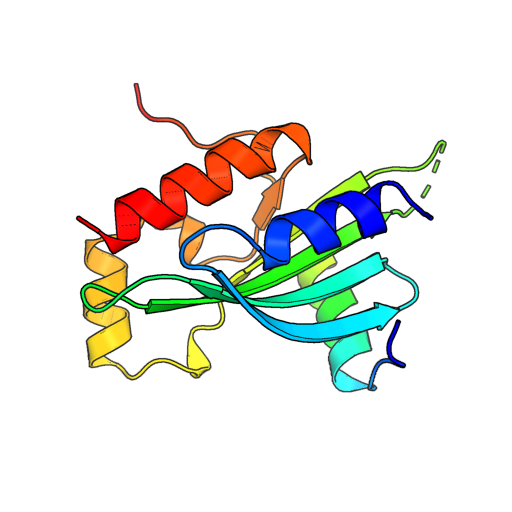.412 18.680 1.00 42.11 47 GLU B O 1
ATOM 1805 N N . ARG B 2 9 ? -16.722 54.685 20.771 1.00 39.51 48 ARG B N 1
ATOM 1806 C CA . ARG B 2 9 ? -17.210 56.024 20.473 1.00 46.03 48 ARG B CA 1
ATOM 1807 C C . ARG B 2 9 ? -16.052 56.953 20.117 1.00 38.81 48 ARG B C 1
ATOM 1808 O O . ARG B 2 9 ? -16.150 57.757 19.181 1.00 40.53 48 ARG B O 1
ATOM 1829 N N . LEU B 2 10 ? -14.964 56.905 20.879 1.00 35.50 49 LEU B N 1
ATOM 1830 C CA . LEU B 2 10 ? -13.793 57.696 20.551 1.00 39.35 49 LEU B CA 1
ATOM 1831 C C . LEU B 2 10 ? -13.267 57.330 19.170 1.00 47.66 49 LEU B C 1
ATOM 1832 O O . LEU B 2 10 ? -12.868 58.197 18.379 1.00 38.31 49 LEU B O 1
ATOM 1848 N N . ASP B 2 11 ? -13.173 56.028 18.911 1.00 42.60 50 ASP B N 1
ATOM 1849 C CA . ASP B 2 11 ? -12.582 55.545 17.667 1.00 41.89 50 ASP B CA 1
ATOM 1850 C C . ASP B 2 11 ? -13.366 56.054 16.474 1.00 42.75 50 ASP B C 1
ATOM 1851 O O . ASP B 2 11 ? -12.782 56.493 15.485 1.00 41.35 50 ASP B O 1
ATOM 1860 N N . SER B 2 12 ? -14.686 56.018 16.552 1.00 41.36 51 SER B N 1
ATOM 1861 C CA . SER B 2 12 ? -15.515 56.464 15.423 1.00 45.74 51 SER B CA 1
ATOM 1862 C C . SER B 2 12 ? -15.200 57.900 15.043 1.00 51.15 51 SER B C 1
ATOM 1863 O O . SER B 2 12 ? -15.015 58.240 13.862 1.00 41.29 51 SER B O 1
ATOM 1871 N N . LEU B 2 13 ? -15.168 58.773 16.044 1.00 41.80 52 LEU B N 1
ATOM 1872 C CA . LEU B 2 13 ? -14.932 60.182 15.788 1.00 42.45 52 LEU B CA 1
ATOM 1873 C C . LEU B 2 13 ? -13.531 60.421 15.266 1.00 41.82 52 LEU B C 1
ATOM 1874 O O . LEU B 2 13 ? -13.356 61.252 14.377 1.00 42.51 52 LEU B O 1
ATOM 1890 N N . HIS B 2 14 ? -12.500 59.776 15.873 1.00 36.29 53 HIS B N 1
ATOM 1891 C CA . HIS B 2 14 ? -11.117 59.926 15.404 1.00 39.52 53 HIS B CA 1
ATOM 1892 C C . HIS B 2 14 ? -10.957 59.474 13.946 1.00 40.22 53 HIS B C 1
ATOM 1893 O O . HIS B 2 14 ? -10.218 60.102 13.149 1.00 40.26 53 HIS B O 1
ATOM 1907 N N . GLU B 2 15 ? -11.611 58.394 13.601 1.00 39.03 54 GLU B N 1
ATOM 1908 C CA . GLU B 2 15 ? -11.513 57.792 12.262 1.00 38.19 54 GLU B CA 1
ATOM 1909 C C . GLU B 2 15 ? -12.247 58.650 11.238 1.00 39.80 54 GLU B C 1
ATOM 1910 O O . GLU B 2 15 ? -11.716 58.921 10.151 1.00 41.72 54 GLU B O 1
ATOM 1922 N N . ILE B 2 16 ? -13.423 59.177 11.576 1.00 39.89 55 ILE B N 1
ATOM 1923 C CA . ILE B 2 16 ? -14.070 60.132 10.689 1.00 44.21 55 ILE B CA 1
ATOM 1924 C C . ILE B 2 16 ? -13.184 61.354 10.473 1.00 46.04 55 ILE B C 1
ATOM 1925 O O . ILE B 2 16 ? -13.071 61.884 9.355 1.00 46.52 55 ILE B O 1
ATOM 1941 N N . LYS B 2 17 ? -12.600 61.888 11.553 1.00 39.47 56 LYS B N 1
ATOM 1942 C CA . LYS B 2 17 ? -11.822 63.105 11.393 1.00 43.86 56 LYS B CA 1
ATOM 1943 C C . LYS B 2 17 ? -10.583 62.879 10.530 1.00 45.32 56 LYS B C 1
ATOM 1944 O O . LYS B 2 17 ? -10.170 63.785 9.792 1.00 47.89 56 LYS B O 1
ATOM 1963 N N . SER B 2 18 ? -9.950 61.723 10.625 1.00 37.41 57 SER B N 1
ATOM 1964 C CA . SER B 2 18 ? -8.660 61.513 9.989 1.00 42.78 57 SER B CA 1
ATOM 1965 C C . SER B 2 18 ? -8.749 60.820 8.636 1.00 44.38 57 SER B C 1
ATOM 1966 O O . SER B 2 18 ? -7.701 60.598 8.012 1.00 44.81 57 SER B O 1
ATOM 1974 N N . ALA B 2 19 ? -9.950 60.477 8.174 1.00 41.92 58 ALA B N 1
ATOM 1975 C CA . ALA B 2 19 ? -10.123 59.699 6.950 1.00 37.78 58 ALA B CA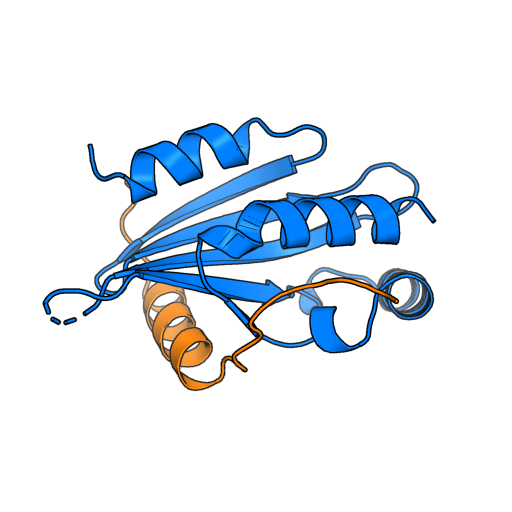 1
ATOM 1976 C C . ALA B 2 19 ? -9.735 60.521 5.730 1.00 40.56 58 ALA B C 1
ATOM 1977 O O . ALA B 2 19 ? -10.018 61.720 5.643 1.00 40.00 58 ALA B O 1
ATOM 1984 N N . ARG B 2 20 ? -9.085 59.869 4.767 1.00 39.14 59 ARG B N 1
ATOM 1985 C CA . ARG B 2 20 ? -8.807 60.479 3.471 1.00 40.84 59 ARG B CA 1
ATOM 1986 C C . ARG B 2 20 ? -9.872 60.040 2.463 1.00 36.90 59 ARG B C 1
ATOM 1987 O O . ARG B 2 20 ? -10.039 58.847 2.232 1.00 41.98 59 ARG B O 1
ATOM 2008 N N . ARG B 2 21 ? -10.488 61.004 1.798 1.00 41.40 60 ARG B N 1
ATOM 2009 C CA . ARG B 2 21 ? -11.553 60.723 0.850 1.00 47.74 60 ARG B CA 1
ATOM 2010 C C . ARG B 2 21 ? -10.958 60.148 -0.425 1.00 52.86 60 ARG B C 1
ATOM 2011 O O . ARG B 2 21 ? -10.048 60.732 -1.022 1.00 49.30 60 ARG B O 1
ATOM 2032 N N . MET B 2 22 ? -11.515 59.031 -0.872 1.00 54.34 61 MET B N 1
ATOM 2033 C CA . MET B 2 22 ? -11.213 58.473 -2.176 1.00 61.58 61 MET B CA 1
ATOM 2034 C C . MET B 2 22 ? -12.519 58.202 -2.900 1.00 83.55 61 MET B C 1
ATOM 2035 O O . MET B 2 22 ? -13.442 57.621 -2.326 1.00 110.19 61 MET B O 1
ATOM 2049 N N . ASP B 2 23 ? -12.594 58.617 -4.157 1.00 75.31 62 ASP B N 1
ATOM 2050 C CA . ASP B 2 23 ? -13.847 58.487 -4.882 1.00 64.95 62 ASP B CA 1
ATOM 2051 C C . ASP B 2 23 ? -14.065 57.067 -5.399 1.00 69.58 62 ASP B C 1
ATOM 2052 O O . ASP B 2 23 ? -15.210 56.614 -5.431 1.00 71.94 62 ASP B O 1
ATOM 2061 N N . HIS B 2 24 ? -13.009 56.354 -5.800 1.00 78.43 63 HIS B N 1
ATOM 2062 C CA . HIS B 2 24 ? -13.165 55.033 -6.396 1.00 74.27 63 HIS B CA 1
ATOM 2063 C C . HIS B 2 24 ? -11.821 54.320 -6.420 1.00 65.69 63 HIS B C 1
ATOM 2064 O O . HIS B 2 24 ? -10.770 54.914 -6.146 1.00 62.23 63 HIS B O 1
ATOM 2078 N N . PHE B 2 25 ? -11.881 53.018 -6.715 1.00 82.51 64 PHE B N 1
ATOM 2079 C CA . PHE B 2 25 ? -10.718 52.134 -6.764 1.00 98.11 64 PHE B CA 1
ATOM 2080 C C . PHE B 2 25 ? -10.717 51.438 -8.120 1.00 129.32 64 PHE B C 1
ATOM 2081 O O . PHE B 2 25 ? -11.571 50.585 -8.381 1.00 136.44 64 PHE B O 1
ATOM 2098 N N . ASN B 2 26 ? -9.762 51.778 -8.977 1.00 144.56 65 ASN B N 1
ATOM 2099 C CA . ASN B 2 26 ? -9.703 51.188 -10.308 1.00 165.90 65 ASN B CA 1
ATOM 2100 C C . ASN B 2 26 ? -8.341 51.483 -10.909 1.00 184.71 65 ASN B C 1
ATOM 2101 O O . ASN B 2 26 ? -7.708 52.486 -10.571 1.00 183.16 65 ASN B O 1
ATOM 2112 N N . ASP B 2 27 ? -7.904 50.605 -11.807 1.00 206.84 66 ASP B N 1
ATOM 2113 C CA . ASP B 2 27 ? -6.616 50.730 -12.476 1.00 198.83 66 ASP B CA 1
ATOM 2114 C C . ASP B 2 27 ? -6.831 50.802 -13.980 1.00 181.60 66 ASP B C 1
ATOM 2115 O O . ASP B 2 27 ? -7.675 50.087 -14.530 1.00 165.57 66 ASP B O 1
ATOM 2124 N N . ASP B 2 28 ? -6.075 51.680 -14.635 1.00 173.51 67 ASP B N 1
ATOM 2125 C CA . ASP B 2 28 ? -6.220 51.894 -16.072 1.00 155.79 67 ASP B CA 1
ATOM 2126 C C . ASP B 2 28 ? -5.081 51.259 -16.863 1.00 181.17 67 ASP B C 1
ATOM 2127 O O . ASP B 2 28 ? -4.313 50.460 -16.334 1.00 184.03 67 ASP B O 1
#

InterPro domains:
  IPR020981 Monopolin complex subunit Csm1/Pcs1, C-terminal [PF12539] (73-163)
  IPR038608 Csm1/Pcs1, C-terminal domain superfamily [G3DSA:3.90.1150.80] (83-181)
  IPR040349 Monopolin complex subunit Csm1/Pcs1 [PTHR28006] (4-180)
  IPR041671 Csm1 N-terminal domain [PF18504] (1-70)